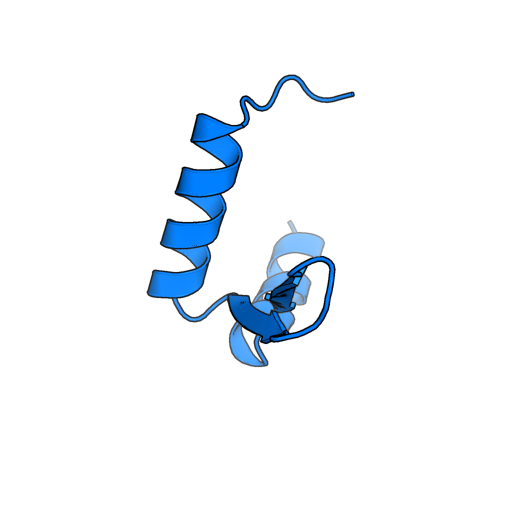Protein AF-A0A158RTQ4-F1 (afdb_monomer_lite)

Structure (mmCIF, N/CA/C/O backbone):
data_AF-A0A158RTQ4-F1
#
_entry.id   AF-A0A158RTQ4-F1
#
loop_
_atom_site.group_PDB
_atom_site.id
_atom_site.type_symbol
_atom_site.label_atom_id
_atom_site.label_alt_id
_atom_site.label_comp_id
_atom_site.label_asym_id
_atom_site.label_entity_id
_atom_site.label_seq_id
_atom_site.pdbx_PDB_ins_code
_atom_site.Cartn_x
_atom_site.Cartn_y
_atom_site.Cartn_z
_atom_site.occupancy
_atom_site.B_iso_or_equiv
_atom_site.auth_seq_id
_atom_site.auth_comp_id
_atom_site.auth_asym_id
_atom_site.auth_atom_id
_atom_site.pdbx_PDB_model_num
ATOM 1 N N . MET A 1 1 ? 9.099 -7.928 15.316 1.00 59.28 1 MET A N 1
ATOM 2 C CA . MET A 1 1 ? 8.064 -7.273 14.487 1.00 59.28 1 MET A CA 1
ATOM 3 C C . MET A 1 1 ? 8.580 -5.875 14.195 1.00 59.28 1 MET A C 1
ATOM 5 O O . MET A 1 1 ? 8.811 -5.162 15.164 1.00 59.28 1 MET A O 1
ATOM 9 N N . PRO A 1 2 ? 8.918 -5.532 12.942 1.00 60.22 2 PRO A N 1
ATOM 10 C CA . PRO A 1 2 ? 9.619 -4.288 12.642 1.00 60.22 2 PRO A CA 1
ATOM 11 C C . PRO A 1 2 ? 8.741 -3.095 13.035 1.00 60.22 2 PRO A C 1
ATOM 13 O O . PRO A 1 2 ? 7.531 -3.112 12.823 1.00 60.22 2 PRO A O 1
ATOM 16 N N . SER A 1 3 ? 9.354 -2.091 13.657 1.00 75.69 3 SER A N 1
ATOM 17 C CA . SER A 1 3 ? 8.706 -0.945 14.304 1.00 75.69 3 SER A CA 1
ATOM 18 C C . SER A 1 3 ? 8.144 0.079 13.306 1.00 75.69 3 SER A C 1
ATOM 20 O O . SER A 1 3 ? 8.402 1.273 13.439 1.00 75.69 3 SER A O 1
ATOM 22 N N . ILE A 1 4 ? 7.414 -0.358 12.275 1.00 84.12 4 ILE A N 1
ATOM 23 C CA . ILE A 1 4 ? 6.727 0.570 11.374 1.00 84.12 4 ILE A CA 1
ATOM 24 C C . ILE A 1 4 ? 5.455 1.071 12.052 1.00 84.12 4 ILE A C 1
ATOM 26 O O . ILE A 1 4 ? 4.628 0.302 12.544 1.00 84.12 4 ILE A O 1
ATOM 30 N N . THR A 1 5 ? 5.304 2.390 12.110 1.00 90.81 5 THR A N 1
ATOM 31 C CA . THR A 1 5 ? 4.076 2.985 12.636 1.00 90.81 5 THR A CA 1
ATOM 32 C C . THR A 1 5 ? 2.948 2.829 11.619 1.00 90.81 5 THR A C 1
ATOM 34 O O . THR A 1 5 ? 3.180 2.837 10.411 1.00 90.81 5 THR A O 1
ATOM 37 N N . GLN A 1 6 ? 1.702 2.756 12.088 1.00 88.44 6 GLN A N 1
ATOM 38 C CA . GLN A 1 6 ? 0.535 2.692 11.200 1.00 88.44 6 GLN A CA 1
ATOM 39 C C . GLN A 1 6 ? 0.470 3.891 10.236 1.00 88.44 6 GLN A C 1
ATOM 41 O O . GLN A 1 6 ? 0.077 3.741 9.079 1.00 88.44 6 GLN A O 1
ATOM 46 N N . LYS A 1 7 ? 0.894 5.076 10.701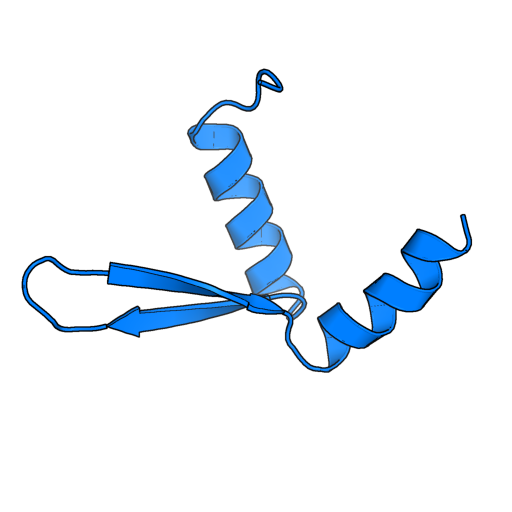 1.00 90.44 7 LYS A N 1
ATOM 47 C CA . LYS A 1 7 ? 0.975 6.289 9.880 1.00 90.44 7 LYS A CA 1
ATOM 48 C C . LYS A 1 7 ? 1.969 6.121 8.734 1.00 90.44 7 LYS A C 1
ATOM 50 O O . LYS A 1 7 ? 1.613 6.426 7.604 1.00 90.44 7 LYS A O 1
ATOM 55 N N . MET A 1 8 ? 3.174 5.629 9.035 1.00 92.81 8 MET A N 1
ATOM 56 C CA . MET A 1 8 ? 4.190 5.350 8.018 1.00 92.81 8 MET A CA 1
ATOM 57 C C . MET A 1 8 ? 3.651 4.333 7.015 1.00 92.81 8 MET A C 1
ATOM 59 O O . MET A 1 8 ? 3.510 4.668 5.851 1.00 92.81 8 MET A O 1
ATOM 63 N N . LEU A 1 9 ? 3.183 3.167 7.471 1.00 91.69 9 LEU A N 1
ATOM 64 C CA . LEU A 1 9 ? 2.642 2.145 6.570 1.00 91.69 9 LEU A CA 1
ATOM 65 C C . LEU A 1 9 ? 1.558 2.697 5.628 1.00 91.69 9 LEU A C 1
ATOM 67 O O . LEU A 1 9 ? 1.577 2.418 4.436 1.00 91.69 9 LEU A O 1
ATOM 71 N N . THR A 1 10 ? 0.641 3.518 6.144 1.00 92.38 10 THR A N 1
ATOM 72 C CA . THR A 1 10 ? -0.401 4.152 5.320 1.00 92.38 10 THR A CA 1
ATOM 73 C C . THR A 1 10 ? 0.185 5.138 4.309 1.00 92.38 10 THR A C 1
ATOM 75 O O . THR A 1 10 ? -0.306 5.215 3.188 1.00 92.38 10 THR A O 1
ATOM 78 N N . GLN A 1 11 ? 1.211 5.898 4.695 1.00 94.75 11 GLN A N 1
ATOM 79 C CA . GLN A 1 11 ? 1.917 6.811 3.801 1.00 94.75 11 GLN A CA 1
ATOM 80 C C . GLN A 1 11 ? 2.634 6.045 2.683 1.00 94.75 11 GLN A C 1
ATOM 82 O O . GLN A 1 11 ? 2.389 6.339 1.520 1.00 94.75 11 GLN A O 1
ATOM 87 N N . GLN A 1 12 ? 3.415 5.015 3.019 1.00 94.06 12 GLN A N 1
ATOM 88 C CA . GLN A 1 12 ? 4.099 4.183 2.024 1.00 94.06 12 GLN A CA 1
ATOM 89 C C . GLN A 1 12 ? 3.116 3.486 1.071 1.00 94.06 12 GLN A C 1
ATOM 91 O O . GLN A 1 12 ? 3.372 3.421 -0.124 1.00 94.06 12 GLN A O 1
ATOM 96 N N . LEU A 1 13 ? 1.978 2.985 1.567 1.00 94.69 13 LEU A N 1
ATOM 97 C CA . LEU A 1 13 ? 0.957 2.384 0.699 1.00 94.69 13 LEU A CA 1
ATOM 98 C C . LEU A 1 13 ? 0.354 3.403 -0.277 1.00 94.69 13 LEU A C 1
ATOM 100 O O . LEU A 1 13 ? 0.084 3.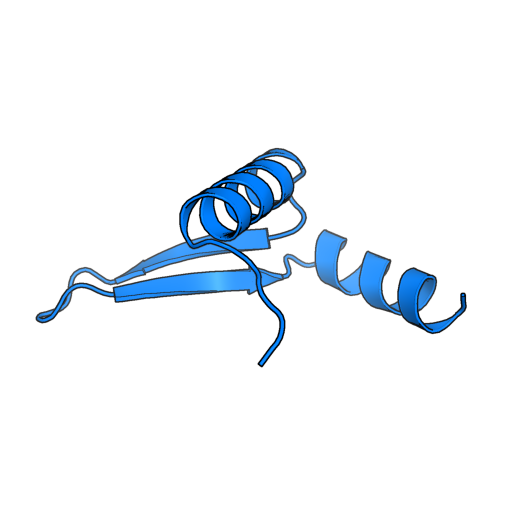047 -1.415 1.00 94.69 13 LEU A O 1
ATOM 104 N N . ARG A 1 14 ? 0.152 4.658 0.144 1.00 94.81 14 ARG A N 1
ATOM 105 C CA . ARG A 1 14 ? -0.340 5.713 -0.756 1.00 94.81 14 ARG A CA 1
ATOM 106 C C . ARG A 1 14 ? 0.689 6.088 -1.811 1.00 94.81 14 ARG A C 1
ATOM 108 O O . ARG A 1 14 ? 0.319 6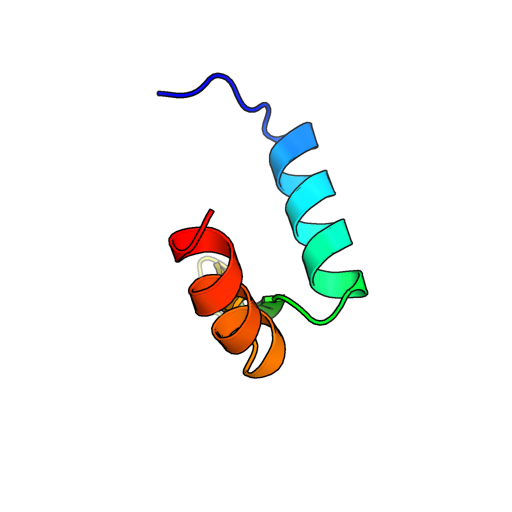.188 -2.966 1.00 94.81 14 ARG A O 1
ATOM 115 N N . GLU A 1 15 ? 1.951 6.247 -1.420 1.00 96.00 15 GLU A N 1
ATOM 116 C CA . GLU A 1 15 ? 3.048 6.541 -2.354 1.00 96.00 15 GLU A CA 1
ATOM 117 C C . GLU A 1 15 ? 3.153 5.440 -3.425 1.00 96.00 15 GLU A C 1
ATOM 119 O O . GLU A 1 15 ? 3.150 5.727 -4.615 1.00 96.00 15 GLU A O 1
ATOM 124 N N . LEU A 1 16 ? 3.111 4.165 -3.021 1.00 95.19 16 LEU A N 1
ATOM 125 C CA . LEU A 1 16 ? 3.133 3.036 -3.960 1.00 95.19 16 LEU A CA 1
ATOM 126 C C . LEU A 1 16 ? 1.872 2.932 -4.839 1.00 95.19 16 LEU A C 1
ATOM 128 O O . LEU A 1 16 ? 1.943 2.382 -5.937 1.00 95.19 16 LEU A O 1
ATOM 132 N N . GLU A 1 17 ? 0.715 3.386 -4.350 1.00 95.31 17 GLU A N 1
ATOM 133 C CA . GLU A 1 17 ? -0.531 3.450 -5.130 1.00 95.31 17 GLU A CA 1
ATOM 134 C C . GLU A 1 17 ? -0.473 4.592 -6.160 1.00 95.31 17 GLU A C 1
ATOM 136 O O . GLU A 1 17 ? -0.893 4.406 -7.299 1.00 95.31 17 GLU A O 1
ATOM 141 N N . GLU A 1 18 ? 0.091 5.748 -5.792 1.00 95.75 18 GLU A N 1
ATOM 142 C CA . GLU A 1 18 ? 0.319 6.892 -6.691 1.00 95.75 18 GLU A CA 1
ATOM 143 C C . GLU A 1 18 ? 1.333 6.570 -7.801 1.00 95.75 18 GLU A C 1
ATOM 145 O O . GLU A 1 18 ? 1.153 7.008 -8.938 1.00 95.75 18 GLU A O 1
ATOM 150 N N . ASP A 1 19 ? 2.344 5.755 -7.493 1.00 95.06 19 ASP A N 1
ATOM 151 C CA . ASP A 1 19 ? 3.361 5.287 -8.443 1.00 95.06 19 ASP A CA 1
ATOM 152 C C . ASP A 1 19 ? 2.898 4.093 -9.314 1.00 95.06 19 ASP A C 1
ATOM 154 O O . ASP A 1 19 ? 3.697 3.528 -10.065 1.00 95.06 19 ASP A O 1
ATOM 158 N N . ASP A 1 20 ? 1.628 3.678 -9.211 1.00 93.88 20 ASP A N 1
ATOM 159 C CA . ASP A 1 20 ? 1.031 2.533 -9.928 1.00 93.88 20 ASP A CA 1
ATOM 160 C C . ASP A 1 20 ? 1.750 1.188 -9.669 1.00 93.88 20 ASP A C 1
ATOM 162 O O . ASP A 1 20 ? 1.704 0.247 -10.467 1.00 93.88 20 ASP A O 1
ATOM 166 N N . VAL A 1 21 ? 2.438 1.071 -8.527 1.00 95.00 21 VAL A N 1
ATOM 167 C CA . VAL A 1 21 ? 3.147 -0.148 -8.092 1.00 95.00 21 VAL A CA 1
ATOM 168 C C . VAL A 1 21 ? 2.190 -1.108 -7.389 1.00 95.00 21 VAL A C 1
ATOM 170 O O . VAL A 1 21 ? 2.300 -2.331 -7.536 1.00 95.00 21 VAL A O 1
ATOM 173 N N . ILE A 1 22 ? 1.236 -0.572 -6.627 1.00 95.88 22 ILE A N 1
ATOM 174 C CA . ILE A 1 22 ? 0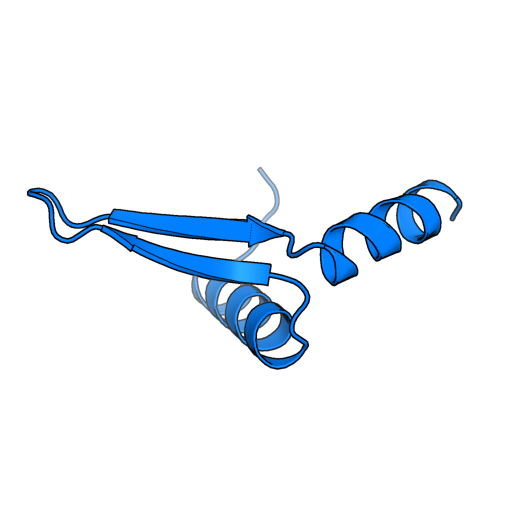.187 -1.356 -5.975 1.00 95.88 22 ILE A CA 1
ATOM 175 C C . ILE A 1 22 ? -1.197 -0.844 -6.360 1.00 95.88 22 ILE A C 1
ATOM 177 O O . ILE A 1 22 ? -1.425 0.349 -6.497 1.00 95.88 22 ILE A O 1
ATOM 181 N N . GLN A 1 23 ? -2.151 -1.761 -6.451 1.00 96.06 23 GLN A N 1
ATOM 182 C CA . GLN A 1 23 ? -3.565 -1.451 -6.600 1.00 96.06 23 GLN A CA 1
ATOM 183 C C . GLN A 1 23 ? -4.306 -1.691 -5.284 1.00 96.06 23 GLN A C 1
ATOM 185 O O . GLN A 1 23 ? -4.080 -2.689 -4.580 1.00 96.06 23 GLN A O 1
ATOM 190 N N . ARG A 1 24 ? -5.240 -0.791 -4.980 1.00 96.19 24 ARG A N 1
ATOM 191 C CA . ARG A 1 24 ? -6.130 -0.866 -3.823 1.00 96.19 24 ARG A CA 1
ATOM 192 C C . ARG A 1 24 ? -7.503 -1.380 -4.241 1.00 96.19 24 ARG A C 1
ATOM 194 O O . ARG A 1 24 ? -8.185 -0.772 -5.063 1.00 96.19 24 ARG A O 1
ATOM 201 N N . LYS A 1 25 ? -7.962 -2.458 -3.608 1.00 95.69 25 LYS A N 1
ATOM 202 C CA . LYS A 1 25 ? -9.298 -3.023 -3.820 1.00 95.69 25 LYS A CA 1
ATOM 203 C C . LYS A 1 25 ? -10.140 -2.920 -2.556 1.00 95.69 25 LYS A C 1
ATOM 205 O O . LYS A 1 25 ? -9.778 -3.448 -1.505 1.00 95.69 25 LYS A O 1
ATOM 210 N N . VAL A 1 26 ? -11.279 -2.242 -2.670 1.00 95.31 26 VAL A N 1
ATOM 211 C CA . VAL A 1 26 ? -12.274 -2.126 -1.598 1.00 95.31 26 VAL A CA 1
ATOM 212 C C . VAL A 1 26 ? -13.341 -3.192 -1.802 1.00 95.31 26 VAL A C 1
ATOM 214 O O . VAL A 1 26 ? -13.856 -3.355 -2.906 1.00 95.31 26 VAL A O 1
ATOM 217 N N . TYR A 1 27 ? -13.655 -3.920 -0.738 1.00 95.75 27 TYR A N 1
ATOM 218 C CA . TYR A 1 27 ? -14.735 -4.893 -0.711 1.00 95.75 27 TYR A CA 1
ATOM 219 C C . TYR A 1 27 ? -15.859 -4.360 0.169 1.00 95.75 27 TYR A C 1
ATOM 221 O O . TYR A 1 27 ? -15.712 -4.263 1.393 1.00 95.75 27 TYR A O 1
ATOM 229 N N . ASP A 1 28 ? -16.993 -4.070 -0.465 1.00 92.88 28 ASP A N 1
ATOM 230 C CA . ASP A 1 28 ? -18.227 -3.635 0.190 1.00 92.88 28 ASP A CA 1
ATOM 231 C C . ASP A 1 28 ? -18.958 -4.836 0.810 1.00 92.88 28 ASP A C 1
ATOM 233 O O . ASP A 1 28 ? -20.032 -5.256 0.385 1.00 92.88 28 ASP A O 1
ATOM 237 N N . GLN A 1 29 ? -18.325 -5.429 1.819 1.00 92.69 29 GLN A N 1
ATOM 238 C CA . GLN A 1 29 ? -18.852 -6.529 2.623 1.00 92.69 29 GLN A CA 1
ATOM 239 C C . GLN A 1 29 ? -18.921 -6.114 4.098 1.00 92.69 29 GLN A C 1
ATOM 241 O O . GLN A 1 29 ? -18.349 -5.102 4.497 1.00 92.69 29 GLN A O 1
ATOM 246 N N . VAL A 1 30 ? -19.603 -6.897 4.935 1.00 92.81 30 VAL A N 1
ATOM 247 C CA . VAL A 1 30 ? -19.605 -6.694 6.391 1.00 92.81 30 VAL A CA 1
ATOM 248 C C . VAL A 1 30 ? -18.753 -7.789 7.041 1.00 92.81 30 VAL A C 1
ATOM 250 O O . VAL A 1 30 ? -19.112 -8.961 6.914 1.00 92.81 30 VAL A O 1
ATOM 253 N N . PRO A 1 31 ? -17.652 -7.452 7.744 1.00 88.75 31 PRO A N 1
ATOM 254 C CA . PRO A 1 31 ? -17.063 -6.116 7.926 1.00 88.75 31 PRO A CA 1
ATOM 255 C C . PRO A 1 31 ? -16.332 -5.608 6.665 1.00 88.75 31 PRO A C 1
ATOM 257 O O . PRO A 1 31 ? -15.799 -6.432 5.916 1.00 88.75 31 PRO A O 1
ATOM 260 N N . PRO A 1 32 ? -16.255 -4.278 6.448 1.00 92.50 32 PRO A N 1
ATOM 261 C CA . PRO A 1 32 ? -15.601 -3.712 5.270 1.00 92.50 32 PRO A CA 1
ATOM 262 C C . PRO A 1 32 ? -14.120 -4.085 5.246 1.00 92.50 32 PRO A C 1
ATOM 264 O O . PRO A 1 32 ? -13.442 -4.063 6.278 1.00 92.50 32 PRO A O 1
ATOM 267 N N . LYS A 1 33 ? -13.617 -4.420 4.057 1.00 94.19 33 LYS A N 1
ATOM 268 C CA . LYS A 1 33 ? -12.238 -4.874 3.859 1.00 94.19 33 LYS A CA 1
ATOM 269 C C . LYS A 1 33 ? -11.580 -4.091 2.733 1.00 94.19 33 LYS A C 1
ATOM 271 O O . LYS A 1 33 ? -12.194 -3.823 1.704 1.00 94.19 33 LYS A O 1
ATOM 276 N N . VAL A 1 34 ? -10.308 -3.765 2.924 1.00 94.81 34 VAL A N 1
ATOM 277 C CA . VAL A 1 34 ? -9.443 -3.220 1.878 1.00 94.81 34 VAL A CA 1
ATOM 278 C C . VAL A 1 34 ? -8.271 -4.172 1.706 1.00 94.81 34 VAL A C 1
ATOM 280 O O . VAL A 1 34 ? -7.664 -4.588 2.693 1.00 94.81 34 VAL A O 1
ATOM 283 N N . GLU A 1 35 ? -7.968 -4.523 0.464 1.00 95.06 35 GLU A N 1
ATOM 284 C CA . GLU A 1 35 ? -6.779 -5.287 0.103 1.00 95.06 35 GLU A CA 1
ATOM 285 C C . GLU A 1 35 ? -5.883 -4.446 -0.798 1.00 95.06 35 GLU A C 1
ATOM 287 O O . GLU A 1 35 ? -6.361 -3.691 -1.644 1.00 95.06 35 GLU A O 1
ATOM 292 N N . TYR A 1 36 ? -4.581 -4.611 -0.612 1.00 94.88 36 TYR A N 1
ATOM 293 C CA . TYR A 1 36 ? -3.554 -4.051 -1.473 1.00 94.88 36 TYR A CA 1
ATOM 294 C C . TYR A 1 36 ? -2.847 -5.212 -2.170 1.00 94.88 36 TYR A C 1
ATOM 296 O O . TYR A 1 36 ? -2.569 -6.234 -1.539 1.00 94.88 36 TYR A O 1
ATOM 304 N N . SER A 1 37 ? -2.576 -5.067 -3.462 1.00 95.12 37 SER A N 1
ATOM 305 C CA . SER A 1 37 ? -1.865 -6.072 -4.265 1.00 95.12 37 SER A CA 1
ATOM 306 C C . SER A 1 37 ? -0.926 -5.382 -5.245 1.00 95.12 37 SER A C 1
ATOM 308 O O . SER A 1 37 ? -1.190 -4.246 -5.621 1.00 95.12 37 SER A O 1
ATOM 310 N N . LEU A 1 38 ? 0.160 -6.045 -5.645 1.00 95.19 38 LEU A N 1
ATOM 311 C CA . LEU A 1 38 ? 1.049 -5.521 -6.684 1.00 95.19 38 LEU A CA 1
ATOM 312 C C . LEU A 1 38 ? 0.304 -5.436 -8.020 1.00 95.19 38 LEU A C 1
ATOM 314 O O . LEU A 1 38 ? -0.505 -6.310 -8.339 1.00 95.19 38 LEU A O 1
ATOM 318 N N . THR A 1 39 ? 0.591 -4.393 -8.791 1.00 95.19 39 THR A N 1
ATOM 319 C CA . THR A 1 39 ? 0.220 -4.321 -10.209 1.00 95.19 39 THR A CA 1
ATOM 320 C C . THR A 1 39 ? 1.174 -5.180 -11.045 1.00 95.19 39 THR A C 1
ATOM 322 O O . THR A 1 39 ? 2.171 -5.713 -10.539 1.00 95.19 39 THR A O 1
ATOM 325 N N . ASP A 1 40 ? 0.908 -5.299 -12.346 1.00 93.00 40 ASP A N 1
ATOM 326 C CA . ASP A 1 40 ? 1.844 -5.941 -13.277 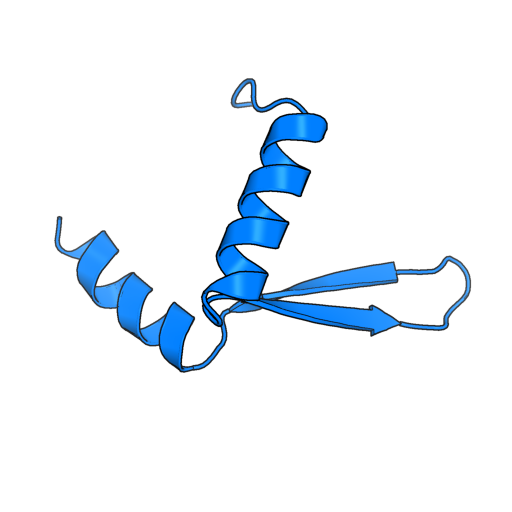1.00 93.00 40 ASP A CA 1
ATOM 327 C C . ASP A 1 40 ? 3.195 -5.202 -13.299 1.00 93.00 40 ASP A C 1
ATOM 329 O O . ASP A 1 40 ? 4.258 -5.829 -13.280 1.00 93.00 40 ASP A O 1
ATOM 333 N N . TYR A 1 41 ? 3.161 -3.864 -13.243 1.00 91.56 41 TYR A N 1
ATOM 334 C CA . TYR A 1 41 ? 4.356 -3.030 -13.128 1.00 91.56 41 TYR A CA 1
ATOM 335 C C . TYR A 1 41 ? 5.095 -3.283 -11.808 1.00 91.56 41 TYR A C 1
ATOM 337 O O . TYR A 1 41 ? 6.289 -3.595 -11.824 1.00 91.56 41 TYR A O 1
ATOM 345 N N . GLY A 1 42 ? 4.391 -3.251 -10.674 1.00 91.44 42 GLY A N 1
ATOM 346 C CA . GLY A 1 42 ? 4.996 -3.516 -9.369 1.00 91.44 42 GLY A CA 1
ATOM 347 C C . GLY A 1 42 ? 5.587 -4.919 -9.243 1.00 91.44 42 GLY A C 1
ATOM 348 O O . GLY A 1 42 ? 6.645 -5.098 -8.640 1.00 91.44 42 GLY A O 1
ATOM 349 N N . SER A 1 43 ? 4.966 -5.910 -9.881 1.00 91.12 43 SER A N 1
ATOM 350 C CA . SER A 1 43 ? 5.500 -7.275 -9.940 1.00 91.12 43 SER A CA 1
ATOM 351 C C . SER A 1 43 ? 6.806 -7.348 -10.737 1.00 91.12 43 SER A C 1
ATOM 353 O O . SER A 1 43 ? 7.717 -8.082 -10.353 1.00 91.12 43 SER A O 1
ATOM 355 N N . SER A 1 44 ? 6.944 -6.555 -11.807 1.00 89.88 44 SER A N 1
ATOM 356 C CA . SER A 1 44 ? 8.190 -6.479 -12.586 1.00 89.88 44 SER A CA 1
ATOM 357 C C . SER A 1 44 ? 9.355 -5.856 -11.802 1.00 89.88 44 SER A C 1
ATOM 359 O O . SER A 1 44 ? 10.502 -6.270 -11.977 1.00 89.88 44 SER A O 1
ATOM 361 N N . LEU A 1 45 ? 9.064 -4.919 -10.889 1.00 87.56 45 LEU A N 1
ATOM 362 C CA . LEU A 1 45 ? 10.063 -4.304 -10.007 1.00 87.56 45 LEU A CA 1
ATOM 363 C C . LEU A 1 45 ? 10.625 -5.298 -8.982 1.00 87.56 45 LEU A C 1
ATOM 365 O O . LEU A 1 45 ? 11.801 -5.203 -8.631 1.00 87.56 45 LEU A O 1
ATOM 369 N N . GLY A 1 46 ? 9.821 -6.268 -8.535 1.00 83.06 46 GLY A N 1
ATOM 370 C CA . GLY A 1 46 ? 10.253 -7.289 -7.574 1.00 83.06 46 GLY A CA 1
ATOM 371 C C . GLY A 1 46 ? 11.498 -8.048 -8.039 1.00 83.06 46 GLY A C 1
ATOM 372 O O . GLY A 1 46 ? 12.451 -8.184 -7.282 1.00 83.06 46 GLY A O 1
ATOM 373 N N . ALA A 1 47 ? 11.551 -8.426 -9.320 1.00 79.50 47 ALA A N 1
ATOM 374 C CA . ALA A 1 47 ? 12.706 -9.119 -9.893 1.00 79.50 47 ALA A CA 1
ATOM 375 C C . ALA A 1 47 ? 14.002 -8.284 -9.856 1.00 79.50 47 ALA A C 1
ATOM 377 O O . ALA A 1 47 ? 15.092 -8.843 -9.760 1.00 79.50 47 ALA A O 1
ATOM 378 N N . ILE A 1 48 ? 13.893 -6.953 -9.929 1.00 82.94 48 ILE A N 1
ATOM 379 C CA . ILE A 1 48 ? 15.040 -6.043 -9.814 1.00 82.94 48 ILE A CA 1
ATOM 380 C C . ILE A 1 48 ? 15.480 -5.949 -8.351 1.00 82.94 48 ILE A C 1
ATOM 382 O O . ILE A 1 48 ? 16.673 -6.042 -8.068 1.00 82.94 48 ILE A O 1
ATOM 386 N N . LEU A 1 49 ? 14.530 -5.802 -7.424 1.00 82.69 49 LEU A N 1
ATOM 387 C CA . LEU A 1 49 ? 14.807 -5.709 -5.987 1.00 82.69 49 LEU A CA 1
ATOM 388 C C . LEU A 1 49 ? 15.437 -6.989 -5.424 1.00 82.69 49 LEU A C 1
ATOM 390 O O . LEU A 1 49 ? 16.334 -6.893 -4.596 1.00 82.69 49 LEU A O 1
ATOM 394 N N . ASP A 1 50 ? 15.023 -8.161 -5.906 1.00 81.19 50 ASP A N 1
ATOM 395 C CA . ASP A 1 50 ? 15.606 -9.451 -5.508 1.00 81.19 50 ASP A CA 1
ATOM 396 C C . ASP A 1 50 ? 17.038 -9.654 -6.038 1.00 81.19 50 ASP A C 1
ATOM 398 O O . ASP A 1 50 ? 17.763 -10.530 -5.567 1.00 81.19 50 ASP A O 1
ATOM 402 N N . SER A 1 51 ? 17.445 -8.869 -7.041 1.00 77.00 51 SER A N 1
ATOM 403 C CA . SER A 1 51 ? 18.778 -8.938 -7.654 1.00 77.00 51 SER A CA 1
ATOM 404 C C . SER A 1 51 ? 19.811 -7.984 -7.033 1.00 77.00 51 SER A C 1
ATOM 406 O O . SER A 1 51 ? 20.967 -7.989 -7.464 1.00 77.00 51 SER A O 1
ATOM 408 N N . LEU A 1 52 ? 19.396 -7.175 -6.051 1.00 61.91 52 LEU A N 1
ATOM 409 C CA . LEU A 1 52 ? 20.213 -6.220 -5.288 1.00 61.91 52 LEU A CA 1
ATOM 410 C C . LEU A 1 52 ? 20.765 -6.849 -4.001 1.00 61.91 52 LEU A C 1
ATOM 412 O O . LEU A 1 52 ? 21.944 -6.559 -3.690 1.00 61.91 52 LEU A O 1
#

Secondary structure (DSSP, 8-state):
-----HHHHHHHHHHHHHTTSEEEEEE-SSS-EEEEEE-HHHHHHHHHHTT-

Organism: Bacillus cereus (strain 03BB102) (NCBI:txid572264)

Foldseek 3Di:
DDPQDPVNVVVVLVVCVVVQQKDWDWDPDVVTDIDIDGDPVNVVVVVVVVVD

Radius of gyration: 13.17 Å; chains: 1; bounding box: 40×16×28 Å

InterPro domains:
  IPR002577 Helix-turn-helix, HxlR type [PF01638] (1-52)
  IPR002577 Helix-turn-helix, HxlR type [PS51118] (1-52)
  IPR036388 Winged helix-like DNA-binding domain superfamily [G3DSA:1.10.10.10] (1-52)
  IPR036390 Winged helix DNA-binding domain superfamily [SSF46785] (2-51)

pLDDT: mean 89.66, std 8.86, range [59.28, 96.19]

Sequence (52 aa):
MPSITQKMLTQQLRELEEDDVIQRKVYDQVPPKVEYSLTDYGSSLGAILDSL